Protein AF-A0A1T2LBE1-F1 (afdb_monomer_lite)

Organism: NCBI:txid1918949

Secondary structure (DSSP, 8-state):
-----PPP-----TTTT------SSEEE-SSSS-EEETTEEHHHHHTT--HHHHHHHHHH--

InterPro domains:
  IPR002020 Citrate synthase [PF00285] (15-62)
  IPR016142 Citrate synthase-like, large alpha subdomain [G3DSA:1.10.580.10] (24-62)
  IPR036969 Citrate synthase superfamily [SSF48256] (14-62)

pLDDT: mean 83.18, std 13.73, range [44.62, 94.81]

Sequence (62 aa):
MTEQVLPKAKKSVALSGTAAGNTAVCTVGRTGNDLHYRGYDILDFADKAEFEEIAYLLVHGE

Radius of gyration: 17.44 Å; chains: 1; bounding box: 38×29×48 Å

Foldseek 3Di:
DDDDPDDDDDPDDPCVPNDPDDDQQWDQQPPHGFIDGSRHTPVVCVVPHDPVVSVCCNVVVD

Structure (mmCIF, N/CA/C/O backbone):
data_AF-A0A1T2LBE1-F1
#
_entry.id   AF-A0A1T2LBE1-F1
#
loop_
_atom_site.group_PDB
_atom_site.id
_atom_site.type_symbol
_atom_site.label_atom_id
_atom_site.label_alt_id
_atom_site.label_comp_id
_atom_site.label_asym_id
_atom_site.label_entity_id
_atom_site.label_seq_id
_atom_site.pdbx_PDB_ins_code
_atom_site.Cartn_x
_atom_site.Cartn_y
_atom_site.Cartn_z
_atom_site.occupancy
_atom_site.B_iso_or_equiv
_atom_site.auth_seq_id
_atom_site.auth_comp_id
_atom_site.auth_asym_id
_atom_site.auth_atom_id
_atom_site.pdbx_PDB_model_num
ATOM 1 N N . MET A 1 1 ? 25.934 7.407 -35.340 1.00 45.50 1 MET A N 1
ATOM 2 C CA . MET A 1 1 ? 25.177 6.272 -34.773 1.00 45.50 1 MET A CA 1
ATOM 3 C C . MET A 1 1 ? 25.634 6.105 -33.338 1.00 45.50 1 MET A C 1
ATOM 5 O O . MET A 1 1 ? 26.767 5.705 -33.126 1.00 45.50 1 MET A O 1
ATOM 9 N N . THR A 1 2 ? 24.835 6.540 -32.367 1.00 44.62 2 THR A N 1
ATOM 10 C CA . THR A 1 2 ?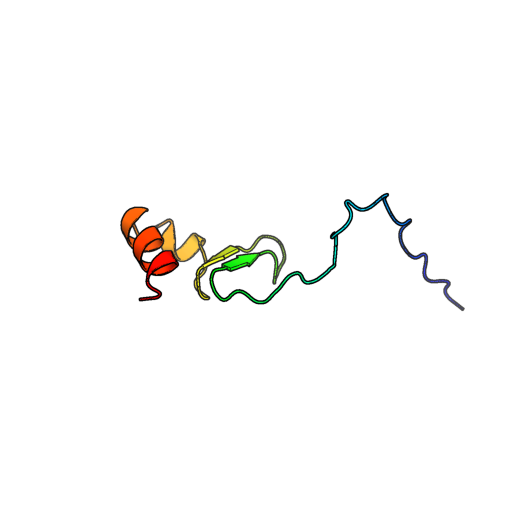 25.140 6.349 -30.942 1.00 44.62 2 THR A CA 1
ATOM 11 C C . THR A 1 2 ? 24.565 5.007 -30.515 1.00 44.62 2 THR A C 1
ATOM 13 O O . THR A 1 2 ? 23.349 4.826 -30.526 1.00 44.62 2 THR A O 1
ATOM 16 N N . GLU A 1 3 ? 25.443 4.058 -30.214 1.00 56.75 3 GLU A N 1
ATOM 17 C CA . GLU A 1 3 ? 25.085 2.708 -29.790 1.00 56.75 3 GLU A CA 1
ATOM 18 C C . GLU A 1 3 ? 24.539 2.745 -28.355 1.00 56.75 3 GLU A C 1
ATOM 20 O O . GLU A 1 3 ? 25.189 3.241 -27.433 1.00 56.75 3 GLU A O 1
ATOM 25 N N . GLN A 1 4 ? 23.301 2.281 -28.179 1.00 53.38 4 GLN A N 1
ATOM 26 C CA . GLN A 1 4 ? 22.623 2.248 -26.888 1.00 53.38 4 GLN A CA 1
ATOM 27 C C . GLN A 1 4 ? 23.081 0.992 -26.137 1.00 53.38 4 GLN A C 1
ATOM 29 O O . GLN A 1 4 ? 22.674 -0.125 -26.455 1.00 53.38 4 GLN A O 1
ATOM 34 N N . VAL A 1 5 ? 23.957 1.167 -25.148 1.00 61.03 5 VAL A N 1
ATOM 35 C CA . VAL A 1 5 ? 24.430 0.070 -24.295 1.00 61.03 5 VAL A CA 1
ATOM 36 C C . VAL A 1 5 ? 23.289 -0.352 -23.369 1.00 61.03 5 VAL A C 1
ATOM 38 O O . VAL A 1 5 ? 23.016 0.294 -22.358 1.00 61.03 5 VAL A O 1
ATOM 41 N N . LEU A 1 6 ? 22.594 -1.432 -23.730 1.00 62.94 6 LEU A N 1
ATOM 42 C CA . LEU A 1 6 ? 21.564 -2.038 -22.890 1.00 62.94 6 LEU A CA 1
ATOM 43 C C 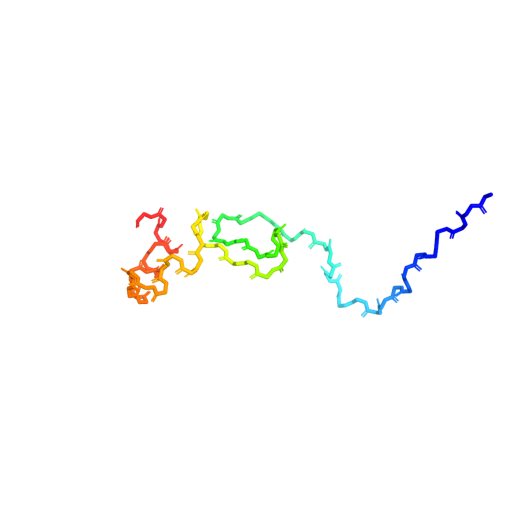. LEU A 1 6 ? 22.225 -2.699 -21.665 1.00 62.94 6 LEU A C 1
ATOM 45 O O . LEU A 1 6 ? 23.192 -3.453 -21.820 1.00 62.94 6 LEU A O 1
ATOM 49 N N . PRO A 1 7 ? 21.738 -2.438 -20.438 1.00 64.50 7 PRO A N 1
ATOM 50 C CA . PRO A 1 7 ? 22.324 -3.001 -19.233 1.00 64.50 7 PRO A CA 1
ATOM 51 C C . PRO A 1 7 ? 22.253 -4.532 -19.250 1.00 64.50 7 PRO A C 1
ATOM 53 O O . PRO A 1 7 ? 21.232 -5.134 -19.579 1.00 64.50 7 PRO A O 1
ATOM 56 N N . LYS A 1 8 ? 23.370 -5.163 -18.875 1.00 60.59 8 LYS A N 1
ATOM 57 C CA . LYS A 1 8 ? 23.537 -6.618 -18.813 1.00 60.59 8 LYS A CA 1
ATOM 58 C C . LYS A 1 8 ? 22.423 -7.239 -17.967 1.00 60.59 8 LYS A C 1
ATOM 60 O O . LYS A 1 8 ? 22.309 -6.924 -16.781 1.00 60.59 8 LYS A O 1
ATOM 65 N N . ALA A 1 9 ? 21.644 -8.140 -18.568 1.00 61.12 9 ALA A N 1
ATOM 66 C CA . ALA A 1 9 ? 20.600 -8.884 -17.875 1.00 61.12 9 ALA A CA 1
ATOM 67 C C . ALA A 1 9 ? 21.209 -9.612 -16.667 1.00 61.12 9 ALA A C 1
ATOM 69 O O . ALA A 1 9 ? 21.975 -10.570 -16.805 1.00 61.12 9 ALA A O 1
ATOM 70 N N . LYS A 1 10 ? 20.907 -9.121 -15.460 1.00 62.28 10 LYS A N 1
ATOM 71 C CA . LYS A 1 10 ? 21.141 -9.876 -14.227 1.00 62.28 10 LYS A CA 1
ATOM 72 C C . LYS A 1 10 ? 20.335 -11.167 -14.349 1.00 62.28 10 LYS A C 1
ATOM 74 O O . LYS A 1 10 ? 19.256 -11.128 -14.931 1.00 62.28 10 LYS A O 1
ATOM 79 N N . LYS A 1 11 ? 20.839 -12.291 -13.819 1.00 56.56 11 LYS A N 1
ATOM 80 C CA . LYS A 1 11 ? 20.022 -13.502 -13.639 1.00 56.56 11 LYS A CA 1
ATOM 81 C C . LYS A 1 11 ? 18.819 -13.095 -12.792 1.00 56.56 11 LYS A C 1
ATOM 83 O O . LYS A 1 11 ? 18.932 -12.969 -11.575 1.00 56.56 11 LYS A O 1
ATOM 88 N N . SER A 1 12 ? 17.727 -12.749 -13.456 1.00 58.88 12 SER A N 1
ATOM 89 C CA . SER A 1 12 ? 16.516 -12.304 -12.810 1.00 58.88 12 SER A CA 1
ATOM 90 C C . SER A 1 12 ? 15.917 -13.517 -12.126 1.00 58.88 12 SER A C 1
ATOM 92 O O . SER A 1 12 ? 15.860 -14.611 -12.687 1.00 58.88 12 SER A O 1
ATOM 94 N N . VAL A 1 13 ? 15.488 -13.331 -10.882 1.00 70.75 13 VAL A N 1
ATOM 95 C CA . VAL A 1 13 ? 14.538 -14.256 -10.265 1.00 70.75 13 VAL A CA 1
ATOM 96 C C . VAL A 1 13 ? 13.350 -14.377 -11.223 1.00 70.75 13 VAL A C 1
ATOM 98 O O . VAL A 1 13 ? 12.972 -13.377 -11.833 1.00 70.75 13 VAL A O 1
ATOM 101 N N . ALA A 1 14 ? 12.808 -15.586 -11.379 1.00 77.38 14 ALA A N 1
ATOM 102 C CA . ALA A 1 14 ? 11.985 -16.016 -12.516 1.00 77.38 14 ALA A CA 1
ATOM 103 C C . ALA A 1 14 ? 10.888 -15.039 -12.997 1.00 77.38 14 ALA A C 1
ATOM 105 O O . ALA A 1 14 ? 10.537 -15.067 -14.170 1.00 77.38 14 ALA A O 1
ATOM 106 N N . LEU A 1 15 ? 10.361 -14.176 -12.123 1.00 85.00 15 LEU A N 1
ATOM 107 C CA . LEU A 1 15 ? 9.247 -13.267 -12.412 1.00 85.00 15 LEU A CA 1
ATOM 108 C C . LEU A 1 15 ? 9.621 -11.773 -12.406 1.00 85.00 15 LEU A C 1
ATOM 110 O O . LEU A 1 15 ? 8.740 -10.918 -12.449 1.00 85.00 15 LEU A O 1
ATOM 114 N N . SER A 1 16 ? 10.907 -11.416 -12.347 1.00 87.19 16 SER A N 1
ATOM 115 C CA . SER A 1 16 ? 11.316 -10.004 -12.354 1.00 87.19 16 SER A CA 1
ATOM 116 C C . SER A 1 16 ? 10.850 -9.299 -13.633 1.00 87.19 16 SER A C 1
ATOM 118 O O . SER A 1 16 ? 11.120 -9.767 -14.738 1.00 87.19 16 SER A O 1
ATOM 120 N N . GLY A 1 17 ? 10.136 -8.181 -13.481 1.00 84.75 17 GLY A N 1
ATOM 121 C CA . GLY A 1 17 ? 9.573 -7.412 -14.598 1.00 84.75 17 GLY A CA 1
ATOM 122 C C . GLY A 1 17 ? 8.333 -8.033 -15.251 1.00 84.75 17 GLY A C 1
ATOM 123 O O . GLY A 1 17 ? 7.779 -7.436 -16.169 1.00 84.75 17 GLY A O 1
ATOM 124 N N . THR A 1 18 ? 7.873 -9.199 -14.786 1.00 89.12 18 THR A N 1
ATOM 125 C CA . THR A 1 18 ? 6.647 -9.833 -15.286 1.00 89.12 18 THR A CA 1
ATOM 126 C C . THR A 1 18 ? 5.459 -9.413 -14.428 1.00 89.12 18 THR A C 1
ATOM 128 O O . THR A 1 18 ? 5.470 -9.597 -13.211 1.00 89.12 18 THR A O 1
ATOM 131 N N . ALA A 1 19 ? 4.417 -8.866 -15.057 1.00 90.50 19 ALA A N 1
ATOM 132 C CA . ALA A 1 19 ? 3.167 -8.568 -14.368 1.00 90.50 19 ALA A CA 1
ATOM 133 C C . ALA A 1 19 ? 2.459 -9.878 -13.981 1.00 90.50 19 ALA A C 1
ATOM 135 O O . ALA A 1 19 ? 2.049 -10.644 -14.849 1.00 90.50 19 ALA A O 1
ATOM 136 N N . ALA A 1 20 ? 2.318 -10.130 -12.678 1.00 92.06 20 ALA A N 1
ATOM 137 C CA . ALA A 1 20 ? 1.624 -11.310 -12.154 1.00 92.06 20 ALA A CA 1
ATOM 138 C C . ALA A 1 20 ? 0.103 -11.106 -12.000 1.00 92.06 20 ALA A C 1
ATOM 140 O O . ALA A 1 20 ? -0.632 -12.070 -11.807 1.00 92.06 20 ALA A O 1
ATOM 141 N N . GLY A 1 21 ? -0.372 -9.860 -12.070 1.00 94.00 21 GLY A N 1
ATOM 142 C CA . GLY A 1 21 ? -1.776 -9.496 -11.907 1.00 94.00 21 GLY A CA 1
ATOM 143 C C . GLY A 1 21 ? -1.957 -7.994 -11.697 1.00 94.00 21 GLY A C 1
ATOM 144 O O . GLY A 1 21 ? -0.995 -7.225 -11.758 1.00 94.00 21 GLY A O 1
ATOM 145 N N . ASN A 1 22 ? -3.195 -7.584 -11.437 1.00 94.00 22 ASN A N 1
ATOM 146 C CA . ASN A 1 22 ? -3.564 -6.202 -11.142 1.00 94.00 22 ASN A CA 1
ATOM 147 C C . ASN A 1 22 ? -3.845 -6.043 -9.642 1.00 94.00 22 ASN A C 1
ATOM 149 O O . ASN A 1 22 ? -4.397 -6.941 -9.011 1.00 94.00 22 ASN A O 1
ATOM 153 N N . THR A 1 23 ? -3.496 -4.889 -9.077 1.00 93.00 23 THR A N 1
ATOM 154 C CA . THR A 1 23 ? -3.808 -4.537 -7.687 1.00 93.00 23 THR A CA 1
ATOM 155 C C . THR A 1 23 ? -4.261 -3.086 -7.602 1.00 93.00 23 THR A C 1
ATOM 157 O O . THR A 1 23 ? -3.787 -2.240 -8.360 1.00 93.00 23 THR A O 1
ATOM 160 N N . ALA A 1 24 ? -5.174 -2.811 -6.673 1.00 92.00 24 ALA A N 1
ATOM 161 C CA . ALA A 1 24 ? -5.590 -1.461 -6.293 1.00 92.00 24 ALA A CA 1
ATOM 162 C C . ALA A 1 24 ? -5.088 -1.068 -4.888 1.00 92.00 24 ALA A C 1
ATOM 164 O O . ALA A 1 24 ? -5.397 0.017 -4.406 1.00 92.00 24 ALA A O 1
ATOM 165 N N . VAL A 1 25 ? -4.333 -1.950 -4.220 1.00 92.50 25 VAL A N 1
ATOM 166 C CA . VAL A 1 25 ? -3.943 -1.788 -2.811 1.00 92.50 25 VAL A CA 1
ATOM 167 C C . VAL A 1 25 ? -2.858 -0.729 -2.656 1.00 92.50 25 VAL A C 1
ATOM 169 O O . VAL A 1 25 ? -2.999 0.186 -1.846 1.00 92.50 25 VAL A O 1
ATOM 172 N N . CYS A 1 26 ? -1.778 -0.832 -3.431 1.00 93.19 26 CYS A N 1
ATOM 173 C CA . CYS A 1 26 ? -0.661 0.094 -3.324 1.00 93.19 26 CYS A CA 1
ATOM 174 C C . CYS A 1 26 ? 0.092 0.285 -4.641 1.00 93.19 26 CYS A C 1
ATOM 176 O O . CYS A 1 26 ? 0.055 -0.562 -5.537 1.00 93.19 26 CYS A O 1
ATOM 178 N N . THR A 1 27 ? 0.806 1.405 -4.735 1.00 92.31 27 THR A N 1
ATOM 179 C CA . THR A 1 27 ? 1.771 1.669 -5.807 1.00 92.31 27 THR A CA 1
ATOM 180 C C . THR A 1 27 ? 3.072 2.187 -5.220 1.00 92.31 27 THR A C 1
ATOM 182 O O . THR A 1 27 ? 3.044 3.050 -4.346 1.00 92.31 27 THR A O 1
ATOM 185 N N . VAL A 1 28 ? 4.196 1.675 -5.720 1.00 92.69 28 VAL A N 1
ATOM 186 C CA . VAL A 1 28 ? 5.543 2.032 -5.261 1.00 92.69 28 VAL A CA 1
ATOM 187 C C . VAL A 1 28 ? 6.330 2.624 -6.422 1.00 92.69 28 VAL A C 1
ATOM 189 O O . VAL A 1 28 ? 6.297 2.072 -7.523 1.00 92.69 28 VAL A O 1
ATOM 192 N N . GLY A 1 29 ? 7.061 3.706 -6.168 1.00 88.25 29 GLY A N 1
ATOM 193 C CA . GLY A 1 29 ? 8.090 4.214 -7.069 1.00 88.25 29 GLY A CA 1
ATOM 194 C C . GLY A 1 29 ? 7.564 4.803 -8.378 1.00 88.25 29 GLY A C 1
ATOM 195 O O . GLY A 1 29 ? 8.235 4.664 -9.402 1.00 88.25 29 GLY A O 1
ATOM 196 N N . ARG A 1 30 ? 6.383 5.443 -8.387 1.00 81.81 30 ARG A N 1
ATOM 197 C CA . ARG A 1 30 ? 5.904 6.165 -9.583 1.00 81.81 30 ARG A CA 1
ATOM 198 C C . ARG A 1 30 ? 6.778 7.377 -9.897 1.00 81.81 30 ARG A C 1
ATOM 200 O O . ARG A 1 30 ? 6.989 7.674 -11.070 1.00 81.81 30 ARG A O 1
ATOM 207 N N . THR A 1 31 ? 7.280 8.065 -8.876 1.00 86.50 31 THR A N 1
ATOM 208 C CA . THR A 1 31 ? 8.188 9.219 -8.999 1.00 86.50 31 THR A CA 1
ATOM 209 C C . THR A 1 31 ? 9.575 8.939 -8.420 1.00 86.50 31 THR A C 1
ATOM 211 O O . THR A 1 31 ? 10.506 9.705 -8.662 1.00 86.50 31 THR A O 1
ATOM 214 N N . GLY A 1 32 ? 9.748 7.815 -7.719 1.00 86.69 32 GLY A N 1
ATOM 215 C CA . GLY A 1 32 ? 11.048 7.249 -7.367 1.00 86.69 32 GLY A CA 1
ATOM 216 C C . GLY A 1 32 ? 11.032 6.586 -5.997 1.00 86.69 32 GLY A C 1
ATOM 217 O O . GLY A 1 32 ? 11.164 5.369 -5.906 1.00 86.69 32 GLY A O 1
ATOM 218 N N . ASN A 1 33 ? 10.855 7.388 -4.945 1.00 86.69 33 ASN A N 1
ATOM 219 C CA . ASN A 1 33 ? 10.836 6.936 -3.549 1.00 86.69 33 ASN A CA 1
ATOM 220 C C . ASN A 1 33 ? 9.483 7.213 -2.876 1.00 86.69 33 ASN A C 1
ATOM 222 O O . ASN A 1 33 ? 9.420 7.656 -1.734 1.00 86.69 33 ASN A O 1
ATOM 226 N N . ASP A 1 34 ? 8.406 7.022 -3.626 1.00 90.00 34 ASP A N 1
ATOM 227 C CA . ASP A 1 34 ? 7.033 7.219 -3.184 1.00 90.00 34 ASP A CA 1
ATOM 228 C C . ASP A 1 34 ? 6.337 5.877 -2.923 1.00 90.00 34 ASP A C 1
ATOM 230 O O . ASP A 1 34 ? 6.564 4.884 -3.624 1.00 90.00 34 ASP A O 1
ATOM 234 N N . LEU A 1 35 ? 5.461 5.856 -1.921 1.00 93.25 35 LEU A N 1
ATOM 235 C CA . LEU A 1 35 ? 4.583 4.733 -1.612 1.00 93.25 35 LEU A CA 1
ATOM 236 C C . LEU A 1 35 ? 3.179 5.281 -1.386 1.00 93.25 35 LEU A C 1
ATOM 238 O O . LEU A 1 35 ? 2.967 6.106 -0.505 1.00 93.25 35 LEU A O 1
ATOM 242 N N . HIS A 1 36 ? 2.229 4.789 -2.175 1.00 92.62 36 HIS A N 1
ATOM 243 C CA . HIS A 1 36 ? 0.835 5.193 -2.074 1.00 92.62 36 HIS A CA 1
ATOM 244 C C . HIS A 1 36 ? -0.048 4.011 -1.676 1.00 92.62 36 HIS A C 1
ATOM 246 O O . HIS A 1 36 ? 0.042 2.947 -2.297 1.00 92.62 36 HIS A O 1
ATOM 252 N N . TYR A 1 37 ? -0.946 4.211 -0.711 1.00 93.44 37 TYR A N 1
ATOM 253 C CA . TYR A 1 37 ? -2.005 3.269 -0.335 1.00 93.44 37 TYR A CA 1
ATOM 254 C C . TYR A 1 37 ? -3.343 3.737 -0.893 1.00 93.44 37 TYR A C 1
ATOM 256 O O . TYR A 1 37 ? -3.788 4.844 -0.608 1.00 93.44 37 TYR A O 1
ATOM 264 N N . ARG A 1 38 ? -3.965 2.911 -1.745 1.00 90.56 38 ARG A N 1
ATOM 265 C CA . ARG A 1 38 ? -5.219 3.223 -2.463 1.00 90.56 38 ARG A CA 1
ATOM 266 C C . ARG A 1 38 ? -5.249 4.599 -3.156 1.00 90.56 38 ARG A C 1
ATOM 268 O O . ARG A 1 38 ? -6.317 5.122 -3.447 1.00 90.56 38 ARG A O 1
ATOM 275 N N . GLY A 1 39 ? -4.079 5.157 -3.473 1.00 89.56 39 GLY A N 1
ATOM 276 C CA . GLY A 1 39 ? -3.922 6.460 -4.128 1.00 89.56 39 GLY A CA 1
ATOM 277 C C . GLY A 1 39 ? -3.477 7.608 -3.217 1.00 89.56 39 GLY A C 1
ATOM 278 O O . GLY A 1 39 ? -3.119 8.655 -3.744 1.00 89.56 39 GLY A O 1
ATOM 279 N N . TYR A 1 40 ? -3.432 7.409 -1.900 1.00 90.69 40 TYR A N 1
ATOM 280 C CA . TYR A 1 40 ? -2.963 8.398 -0.924 1.00 90.69 40 TYR A CA 1
ATOM 281 C C . TYR A 1 40 ? -1.494 8.174 -0.570 1.00 90.69 40 TYR A C 1
ATOM 283 O O . TYR A 1 40 ? -1.070 7.023 -0.461 1.00 90.69 40 TYR A O 1
ATOM 291 N N . ASP A 1 41 ? -0.727 9.251 -0.391 1.00 91.00 41 ASP A N 1
ATOM 292 C CA . ASP A 1 41 ? 0.681 9.170 0.008 1.00 91.00 41 ASP A CA 1
ATOM 293 C C . ASP A 1 41 ? 0.794 8.642 1.447 1.00 91.00 41 ASP A C 1
ATOM 295 O O . ASP A 1 41 ? 0.068 9.071 2.344 1.00 91.00 41 ASP A O 1
ATOM 299 N N . ILE A 1 42 ? 1.721 7.714 1.687 1.00 91.06 42 ILE A N 1
ATOM 300 C CA . ILE A 1 42 ? 2.018 7.232 3.038 1.00 91.06 42 ILE A CA 1
ATOM 301 C C . ILE A 1 42 ? 2.445 8.365 3.978 1.00 91.06 42 ILE A C 1
ATOM 303 O O . ILE A 1 42 ? 2.165 8.304 5.175 1.00 91.06 42 ILE A O 1
ATOM 307 N N . LEU A 1 43 ? 3.092 9.405 3.450 1.00 91.00 43 LEU A N 1
ATOM 308 C CA . LEU A 1 43 ? 3.515 10.553 4.246 1.00 91.00 43 LEU A CA 1
ATOM 309 C C . LEU A 1 43 ? 2.323 11.369 4.759 1.00 91.00 43 LEU A C 1
ATOM 311 O O . LEU A 1 43 ? 2.405 11.917 5.853 1.00 91.00 43 LEU A O 1
ATOM 315 N N . ASP A 1 44 ? 1.195 11.384 4.041 1.00 89.69 44 ASP A N 1
ATOM 316 C CA . ASP A 1 44 ? -0.024 12.036 4.528 1.00 89.69 44 ASP A CA 1
ATOM 317 C C . ASP A 1 44 ? -0.618 11.312 5.741 1.00 89.69 44 ASP A C 1
ATOM 319 O O . ASP A 1 44 ? -1.216 11.952 6.608 1.00 89.69 44 ASP A O 1
ATOM 323 N N . PHE A 1 45 ? -0.455 9.988 5.811 1.00 90.00 45 PHE A N 1
ATOM 324 C CA . PHE A 1 45 ? -0.947 9.172 6.920 1.00 90.00 45 PHE A CA 1
ATOM 325 C C . PHE A 1 45 ? -0.036 9.210 8.138 1.00 90.00 45 PHE A C 1
ATOM 327 O O . PHE A 1 45 ? -0.541 9.168 9.255 1.00 90.00 45 PHE A O 1
ATOM 334 N N . ALA A 1 46 ? 1.277 9.331 7.930 1.00 89.56 46 ALA A N 1
ATOM 335 C CA . ALA A 1 46 ? 2.263 9.315 9.007 1.00 89.56 46 ALA A CA 1
ATOM 336 C C . ALA A 1 46 ? 1.972 10.348 10.112 1.00 89.56 46 ALA A C 1
ATOM 338 O O . ALA A 1 46 ? 2.236 10.075 11.280 1.00 89.56 46 ALA A O 1
ATOM 339 N N . ASP A 1 47 ? 1.387 11.493 9.748 1.00 88.56 47 ASP A N 1
ATOM 340 C CA . ASP A 1 47 ? 1.058 12.570 10.688 1.00 88.56 47 ASP A CA 1
ATOM 341 C C . ASP A 1 47 ? -0.410 12.573 11.154 1.00 88.56 47 ASP A C 1
ATOM 343 O O . ASP A 1 47 ? -0.757 13.317 12.073 1.00 88.56 47 ASP A O 1
ATOM 347 N N . LYS A 1 48 ? -1.301 11.813 10.499 1.00 89.44 48 LYS A N 1
ATOM 348 C CA . LYS A 1 48 ? -2.762 12.007 10.609 1.00 89.44 48 LYS A CA 1
ATOM 349 C C . LYS A 1 48 ? -3.567 10.763 10.963 1.00 89.44 48 LYS A C 1
ATOM 351 O O . LYS A 1 48 ? -4.739 10.924 11.287 1.00 89.44 48 LYS A O 1
ATOM 356 N N . ALA A 1 49 ? -2.992 9.570 10.852 1.00 91.81 49 ALA A N 1
ATOM 357 C CA . ALA A 1 49 ? -3.731 8.320 10.987 1.00 91.81 49 ALA A CA 1
ATOM 358 C C . ALA A 1 49 ? -2.969 7.296 11.830 1.00 91.81 49 ALA A C 1
ATOM 360 O O . ALA A 1 49 ? -1.737 7.230 11.809 1.00 91.81 49 ALA A O 1
ATOM 361 N N . GLU A 1 50 ? -3.723 6.462 12.534 1.00 93.06 50 GLU A N 1
ATOM 362 C CA . GLU A 1 50 ? -3.198 5.306 13.249 1.00 93.06 50 GLU A CA 1
ATOM 363 C C . GLU A 1 50 ? -3.129 4.069 12.343 1.00 93.06 50 GLU A C 1
ATOM 365 O O . GLU A 1 50 ? -3.741 3.988 11.272 1.00 93.06 50 GLU A O 1
ATOM 370 N N . PHE A 1 51 ? -2.352 3.073 12.770 1.00 91.69 51 PHE A N 1
ATOM 371 C CA . PHE A 1 51 ? -2.132 1.856 11.990 1.00 91.69 51 PHE A CA 1
ATOM 372 C C . PHE A 1 51 ? -3.443 1.120 11.681 1.00 91.69 51 PHE A C 1
ATOM 374 O O . PHE A 1 51 ? -3.641 0.640 10.565 1.00 91.69 51 PHE A O 1
ATOM 381 N N . GLU A 1 52 ? -4.341 1.049 12.655 1.00 94.81 52 GLU A N 1
ATOM 382 C CA . GLU A 1 52 ? -5.619 0.354 12.588 1.00 94.81 52 GLU A CA 1
ATOM 383 C C . GLU A 1 52 ? -6.546 0.966 11.532 1.00 94.81 52 GLU A C 1
ATOM 385 O O . GLU A 1 52 ? -7.211 0.228 10.802 1.00 94.81 52 GLU A O 1
ATOM 390 N N . GLU A 1 53 ? -6.544 2.293 11.393 1.00 91.56 53 GLU A N 1
ATOM 391 C CA . GLU A 1 53 ? -7.332 3.009 10.384 1.00 91.56 53 GLU A CA 1
ATOM 392 C C . GLU A 1 53 ? -6.834 2.680 8.973 1.00 91.56 53 GLU A C 1
ATOM 394 O O . GLU A 1 53 ? -7.619 2.360 8.077 1.00 91.56 53 GLU A O 1
ATOM 399 N N . ILE A 1 54 ? -5.512 2.661 8.783 1.00 92.19 54 ILE A N 1
ATOM 400 C CA . ILE A 1 54 ? -4.901 2.297 7.500 1.00 92.19 54 ILE A CA 1
ATOM 401 C C . ILE A 1 54 ? -5.114 0.816 7.191 1.00 92.19 54 ILE A C 1
ATOM 403 O O . ILE A 1 54 ? -5.415 0.458 6.053 1.00 92.19 54 ILE A O 1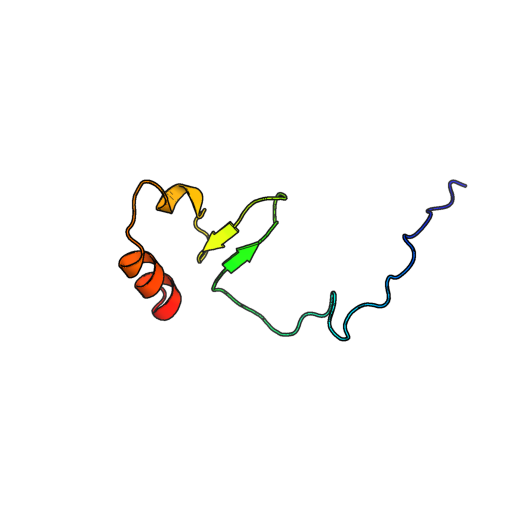
ATOM 407 N N . ALA A 1 55 ? -5.004 -0.062 8.188 1.00 92.69 55 ALA A N 1
ATOM 408 C CA . ALA A 1 55 ? -5.286 -1.482 8.023 1.00 92.69 55 ALA A CA 1
ATOM 409 C C . ALA A 1 55 ? -6.743 -1.709 7.596 1.00 92.69 55 ALA A C 1
ATOM 411 O O . ALA A 1 55 ? -6.998 -2.490 6.673 1.00 92.69 55 ALA A O 1
ATOM 412 N N . TYR A 1 56 ? -7.686 -0.989 8.211 1.00 92.25 56 TYR A N 1
ATOM 413 C CA . TYR A 1 56 ? -9.092 -1.042 7.832 1.00 92.25 56 TYR A CA 1
ATOM 414 C C . TYR A 1 56 ? -9.300 -0.583 6.382 1.00 92.25 56 TYR A C 1
ATOM 416 O O . TYR A 1 56 ? -9.861 -1.348 5.593 1.00 92.25 56 TYR A O 1
ATOM 424 N N . LEU A 1 57 ? -8.746 0.575 6.004 1.00 91.06 57 LEU A N 1
ATOM 425 C CA . LEU A 1 57 ? -8.784 1.109 4.639 1.00 91.06 57 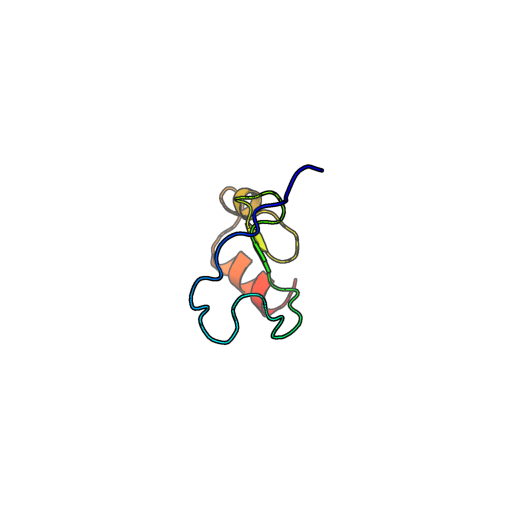LEU A CA 1
ATO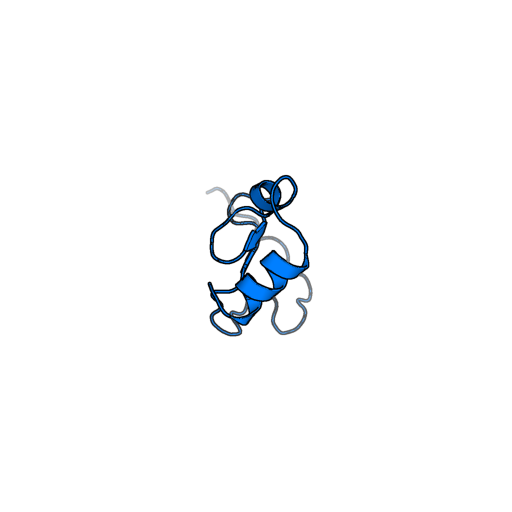M 426 C C . LEU A 1 57 ? -8.196 0.126 3.613 1.00 91.06 57 LEU A C 1
ATOM 428 O O . LEU A 1 57 ? -8.743 -0.064 2.526 1.00 91.06 57 LEU A O 1
ATOM 432 N N . LEU A 1 58 ? -7.069 -0.521 3.915 1.00 91.50 58 LEU A N 1
ATOM 433 C CA . LEU A 1 58 ? -6.427 -1.456 2.988 1.00 91.50 58 LEU A CA 1
ATOM 434 C C . LEU A 1 58 ? -7.304 -2.689 2.734 1.00 91.50 58 LEU A C 1
ATOM 436 O O . LEU A 1 58 ? -7.485 -3.077 1.574 1.00 91.50 58 LEU A O 1
ATOM 440 N N . VAL A 1 59 ? -7.879 -3.261 3.795 1.00 92.19 59 VAL A N 1
ATOM 441 C CA . VAL A 1 59 ? -8.690 -4.486 3.734 1.00 92.19 59 VAL A CA 1
ATOM 442 C C . VAL A 1 59 ? -10.081 -4.228 3.150 1.00 92.19 59 VAL A C 1
ATOM 444 O O . VAL A 1 59 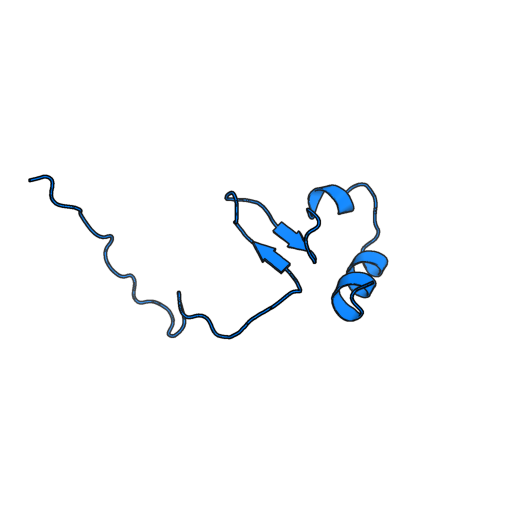? -10.501 -4.969 2.263 1.00 92.19 59 VAL A O 1
ATOM 447 N N . HIS A 1 60 ? -10.775 -3.183 3.603 1.00 90.88 60 HIS A N 1
ATOM 448 C CA . HIS A 1 60 ? -12.179 -2.931 3.250 1.00 90.88 60 HIS A CA 1
ATOM 449 C C . HIS A 1 60 ? -12.327 -1.970 2.069 1.00 90.88 60 HIS A C 1
ATOM 451 O O . HIS A 1 60 ? -13.209 -2.152 1.236 1.00 90.88 60 HIS A O 1
ATOM 457 N N . GLY A 1 61 ? -11.396 -1.032 1.910 1.00 81.56 61 GLY A N 1
ATOM 458 C CA . GLY A 1 61 ? -11.377 -0.094 0.790 1.00 81.56 61 GLY A CA 1
ATOM 459 C C . GLY A 1 61 ? -12.093 1.223 0.990 1.00 81.56 61 GLY A C 1
ATOM 460 O O . GLY A 1 61 ? -12.137 1.998 0.036 1.00 81.56 61 GLY A O 1
ATOM 461 N N . GLU A 1 62 ? -12.558 1.475 2.206 1.00 70.88 62 GLU A N 1
ATOM 462 C CA . GLU A 1 62 ? -13.173 2.706 2.698 1.00 70.88 62 GLU A CA 1
ATOM 463 C C . GLU A 1 62 ? -12.980 2.808 4.212 1.00 70.88 62 GLU A C 1
ATOM 465 O O . GLU A 1 62 ? -12.806 1.737 4.842 1.00 70.88 62 GLU A O 1
#